Protein AF-A0AB36H1Q3-F1 (afdb_monomer)

Sequence (95 aa):
MERITFGWDYTSWPIFSSTTGSDPYPDIRSQISPDLANALAQWAEEMCEAYADETGLVRPSPSTAAKLDNKFNELTSRLLAEGIDVEQDARWWHS

Foldseek 3Di:
DFEWEWAADLDLAIFIDTPVPDDDRPPCCVLADPVLRVLRSVLRVLVCVQQVDNVLPRHHDPVSVVVSVVSLVVSVVRCVVSVNNYDYDPHPSVD

Structure (mmCIF, N/CA/C/O backbone):
data_AF-A0AB36H1Q3-F1
#
_entry.id   AF-A0AB36H1Q3-F1
#
loop_
_atom_site.group_PDB
_atom_site.id
_atom_site.type_symbol
_atom_site.label_atom_id
_atom_site.label_alt_id
_atom_site.label_comp_id
_atom_site.label_asym_id
_atom_site.label_entity_id
_atom_site.label_seq_id
_atom_site.pdbx_PDB_ins_code
_atom_site.Cartn_x
_atom_site.Cartn_y
_atom_site.Cartn_z
_atom_site.occupancy
_atom_site.B_iso_or_equiv
_atom_site.auth_seq_id
_atom_site.auth_comp_id
_atom_site.auth_asym_id
_atom_site.auth_atom_id
_atom_site.pdbx_PDB_model_num
ATOM 1 N N . MET A 1 1 ? -0.106 -7.603 20.611 1.00 57.00 1 MET A N 1
ATOM 2 C CA . MET A 1 1 ? -0.740 -7.139 19.366 1.00 57.00 1 MET A CA 1
ATOM 3 C C . MET A 1 1 ? -0.079 -7.908 18.249 1.00 57.00 1 MET A C 1
ATOM 5 O O . MET A 1 1 ? 1.132 -8.094 18.312 1.00 57.00 1 MET A O 1
ATOM 9 N N . GLU A 1 2 ? -0.868 -8.480 17.354 1.00 64.56 2 GLU A N 1
ATOM 10 C CA . GLU A 1 2 ? -0.333 -9.231 16.226 1.00 64.56 2 GLU A CA 1
ATOM 11 C C . GLU A 1 2 ? 0.222 -8.234 15.210 1.00 64.56 2 GLU A C 1
ATOM 13 O O . GLU A 1 2 ? -0.475 -7.300 14.828 1.00 64.56 2 GLU A O 1
ATOM 18 N N . ARG A 1 3 ? 1.496 -8.381 14.848 1.00 72.50 3 ARG A N 1
ATOM 19 C CA . ARG A 1 3 ? 2.175 -7.458 13.942 1.00 72.50 3 ARG A CA 1
ATOM 20 C C . ARG A 1 3 ? 1.881 -7.875 12.506 1.00 72.50 3 ARG A C 1
ATOM 22 O O . ARG A 1 3 ? 2.300 -8.965 12.098 1.00 72.50 3 ARG A O 1
ATOM 29 N N . ILE A 1 4 ? 1.164 -7.011 11.792 1.00 85.62 4 ILE A N 1
ATOM 30 C CA . ILE A 1 4 ? 0.763 -7.195 10.396 1.00 85.62 4 ILE A CA 1
ATOM 31 C C . ILE A 1 4 ? 1.774 -6.470 9.504 1.00 85.62 4 ILE A C 1
ATOM 33 O O . ILE A 1 4 ? 2.174 -5.348 9.806 1.00 85.62 4 ILE A O 1
ATOM 37 N N . THR A 1 5 ? 2.190 -7.083 8.402 1.00 88.81 5 THR A N 1
ATOM 38 C CA . THR A 1 5 ? 2.976 -6.414 7.362 1.00 88.81 5 THR A CA 1
ATOM 39 C C . THR A 1 5 ? 2.097 -6.071 6.171 1.00 88.81 5 THR A C 1
ATOM 41 O O . THR A 1 5 ? 1.225 -6.849 5.803 1.00 88.81 5 THR A O 1
ATOM 44 N N . PHE A 1 6 ? 2.315 -4.902 5.580 1.00 90.56 6 PHE A N 1
ATOM 45 C CA . PHE A 1 6 ? 1.644 -4.409 4.380 1.00 90.56 6 PHE A CA 1
ATOM 46 C C . PHE A 1 6 ? 2.630 -4.437 3.214 1.00 90.56 6 PHE A C 1
ATOM 48 O O . PHE A 1 6 ? 3.680 -3.799 3.277 1.00 90.56 6 P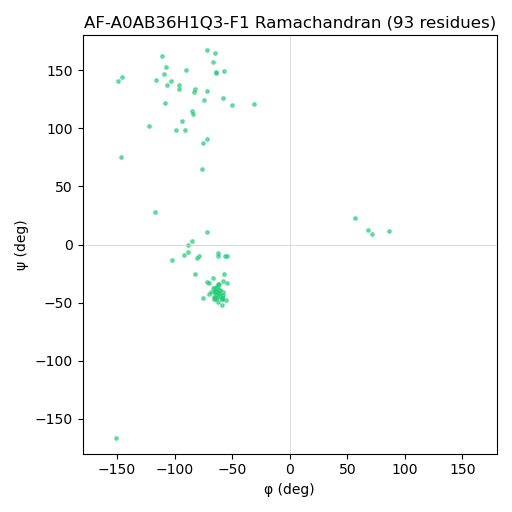HE A O 1
ATOM 55 N N . GLY A 1 7 ? 2.288 -5.159 2.152 1.00 90.56 7 GLY A N 1
ATOM 56 C CA . GLY A 1 7 ? 3.132 -5.334 0.974 1.00 90.56 7 GLY A CA 1
ATOM 57 C C . GLY A 1 7 ? 2.322 -5.567 -0.298 1.00 90.56 7 GLY A C 1
ATOM 58 O O . GLY A 1 7 ? 1.110 -5.353 -0.344 1.00 90.56 7 GLY A O 1
ATOM 59 N N . TRP A 1 8 ? 3.002 -6.008 -1.349 1.00 90.31 8 TRP A N 1
ATOM 60 C CA . TRP A 1 8 ? 2.405 -6.319 -2.646 1.00 90.31 8 TRP A CA 1
ATOM 61 C C . TRP A 1 8 ? 3.196 -7.436 -3.324 1.00 90.31 8 TRP A C 1
ATOM 63 O O . TRP A 1 8 ? 4.421 -7.431 -3.240 1.00 90.31 8 TRP A O 1
ATOM 73 N N . ASP A 1 9 ? 2.510 -8.369 -3.986 1.00 86.69 9 ASP A N 1
ATOM 74 C CA . ASP A 1 9 ? 3.121 -9.485 -4.725 1.00 86.69 9 ASP A CA 1
ATOM 75 C C . ASP A 1 9 ? 2.270 -9.820 -5.959 1.00 86.69 9 ASP A C 1
ATOM 77 O O . ASP A 1 9 ? 1.474 -10.753 -5.953 1.00 86.69 9 ASP A O 1
ATOM 81 N N . TYR A 1 10 ? 2.355 -8.982 -6.999 1.00 84.81 10 TYR A N 1
ATOM 82 C CA . TYR A 1 10 ? 1.661 -9.184 -8.284 1.00 84.81 10 TYR A CA 1
ATOM 83 C C . TYR A 1 10 ? 0.129 -9.339 -8.216 1.00 84.81 10 TYR A C 1
ATOM 85 O O . TYR A 1 10 ? -0.501 -9.854 -9.140 1.00 84.81 10 TYR A O 1
ATOM 93 N N . THR A 1 11 ? -0.505 -8.838 -7.158 1.00 85.75 11 THR A N 1
ATOM 94 C CA . THR A 1 11 ? -1.954 -8.921 -6.944 1.00 85.75 11 THR A CA 1
ATOM 95 C C . THR A 1 11 ? -2.639 -7.566 -7.106 1.00 85.75 11 THR A C 1
ATOM 97 O O . THR A 1 11 ? -2.120 -6.538 -6.682 1.00 85.75 11 THR A O 1
ATOM 100 N N . SER A 1 12 ? -3.878 -7.553 -7.611 1.00 87.31 12 SER A N 1
ATOM 101 C CA . SER A 1 12 ? -4.728 -6.343 -7.699 1.00 87.31 12 SER A CA 1
ATOM 102 C C . SER A 1 12 ? -5.258 -5.852 -6.341 1.00 87.31 12 SER A C 1
ATOM 104 O O . SER A 1 12 ? -6.160 -5.022 -6.259 1.00 87.31 12 SER A O 1
ATOM 106 N N . TRP A 1 13 ? -4.740 -6.406 -5.249 1.00 90.00 13 TRP A N 1
ATOM 107 C CA . TRP A 1 13 ? -4.999 -5.971 -3.888 1.00 90.00 13 TRP A CA 1
ATOM 108 C C . TRP A 1 13 ? -3.737 -6.170 -3.052 1.00 90.00 13 TRP A C 1
ATOM 110 O O . TRP A 1 13 ? -3.043 -7.166 -3.274 1.00 90.00 13 TRP A O 1
ATOM 120 N N . PRO A 1 14 ? -3.432 -5.289 -2.086 1.00 90.25 14 PRO A N 1
ATOM 121 C CA . PRO A 1 14 ? -2.246 -5.465 -1.270 1.00 90.25 14 PRO A CA 1
ATOM 122 C C . PRO A 1 14 ? -2.300 -6.683 -0.360 1.00 90.25 14 PRO A C 1
ATOM 124 O O . PRO A 1 14 ? -3.366 -7.163 0.028 1.00 90.25 14 PRO A O 1
ATOM 127 N N . ILE A 1 15 ? -1.120 -7.136 0.028 1.00 88.88 15 ILE A N 1
ATOM 128 C CA . ILE A 1 15 ? -0.949 -8.283 0.903 1.00 88.88 15 ILE A CA 1
ATOM 129 C C . ILE A 1 15 ? -0.781 -7.801 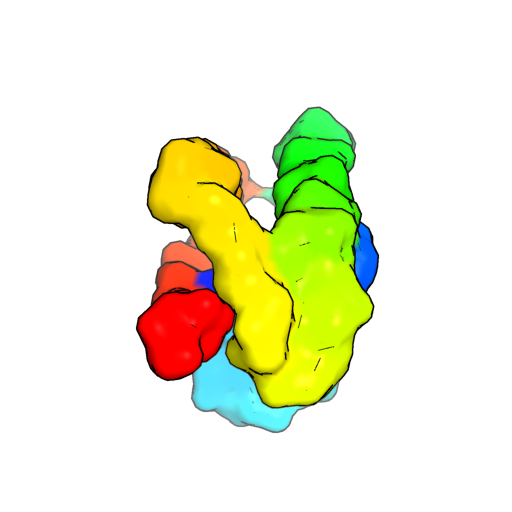2.335 1.00 88.88 15 ILE A C 1
ATOM 131 O O . ILE A 1 15 ? -0.016 -6.872 2.601 1.00 88.88 15 ILE A O 1
ATOM 135 N N . PHE A 1 16 ? -1.505 -8.455 3.241 1.00 88.31 16 PHE A N 1
ATOM 136 C CA . PHE A 1 16 ? -1.445 -8.204 4.674 1.00 88.31 16 PHE A CA 1
ATOM 137 C C . PHE A 1 16 ? -1.076 -9.484 5.397 1.00 88.31 16 PHE A C 1
ATOM 139 O O . PHE A 1 16 ? -1.935 -10.339 5.568 1.00 88.31 16 PHE A O 1
ATOM 146 N N . SER A 1 17 ? 0.175 -9.639 5.812 1.00 82.25 17 SER A N 1
ATOM 147 C CA . SER A 1 17 ? 0.654 -10.893 6.401 1.00 82.25 17 SER A CA 1
ATOM 148 C C . SER A 1 17 ? 0.848 -10.754 7.902 1.00 82.25 17 SER A C 1
ATOM 150 O O . SER A 1 17 ? 1.405 -9.773 8.384 1.00 82.25 17 SER A O 1
ATOM 152 N N . SER A 1 18 ? 0.425 -11.761 8.659 1.00 75.25 18 SER A N 1
ATOM 153 C CA . SER A 1 18 ? 0.761 -11.861 10.075 1.00 75.25 18 SER A CA 1
ATOM 154 C C . SER A 1 18 ? 2.133 -12.500 10.242 1.00 75.25 18 SER A C 1
ATOM 156 O O . SER A 1 18 ? 2.398 -13.582 9.716 1.00 75.25 18 SER A O 1
ATOM 158 N N . THR A 1 19 ? 2.994 -11.889 11.051 1.00 64.38 19 THR A N 1
ATOM 159 C CA . THR A 1 19 ? 4.306 -12.466 11.411 1.00 64.38 19 THR A CA 1
ATOM 160 C C . THR A 1 19 ? 4.215 -13.801 12.164 1.00 64.38 19 THR A C 1
ATOM 162 O O . THR A 1 19 ? 5.223 -14.487 12.326 1.00 64.38 19 THR A O 1
ATOM 165 N N . THR A 1 20 ? 3.018 -14.203 12.602 1.00 64.50 20 THR A N 1
ATOM 166 C CA . THR A 1 20 ? 2.774 -15.485 13.281 1.00 64.50 20 THR A CA 1
ATOM 167 C C . THR A 1 20 ? 2.459 -16.647 12.328 1.00 64.50 20 THR A C 1
ATOM 169 O O . THR A 1 20 ? 2.277 -17.772 12.791 1.00 64.50 20 THR A O 1
ATOM 172 N N . GLY A 1 21 ? 2.422 -16.409 11.008 1.00 54.53 21 GLY A N 1
ATOM 173 C CA . GLY A 1 21 ? 2.296 -17.459 9.986 1.00 54.53 21 GLY A CA 1
ATOM 174 C C . GLY A 1 21 ? 0.948 -18.186 9.954 1.00 54.53 21 GLY A C 1
ATOM 175 O O . GLY A 1 21 ? 0.837 -19.235 9.324 1.00 54.53 21 GLY A O 1
ATOM 176 N N . SER A 1 22 ? -0.066 -17.663 10.643 1.00 53.22 22 SER A N 1
ATOM 177 C CA . SER A 1 22 ? -1.421 -18.210 10.602 1.00 53.22 22 SER A CA 1
ATOM 178 C C . SER A 1 22 ? -2.202 -17.523 9.480 1.00 53.22 22 SER A C 1
ATOM 180 O O . SER A 1 22 ? -2.672 -16.404 9.654 1.00 53.22 22 SER A O 1
ATOM 182 N N . ASP A 1 23 ? -2.306 -18.176 8.321 1.00 56.34 23 ASP A N 1
ATOM 183 C CA . ASP A 1 23 ? -3.286 -17.820 7.287 1.00 56.34 23 ASP A CA 1
ATOM 184 C C . ASP A 1 23 ? -4.723 -18.032 7.819 1.00 56.34 23 ASP A C 1
ATOM 186 O O . ASP A 1 23 ? -4.953 -18.961 8.606 1.00 56.34 23 ASP A O 1
ATOM 190 N N . PRO A 1 24 ? -5.710 -17.227 7.378 1.00 57.72 24 PRO A N 1
ATOM 191 C CA . PRO A 1 24 ? -5.655 -16.345 6.216 1.00 57.72 24 PRO A CA 1
ATOM 192 C C . PRO A 1 24 ? -5.160 -14.933 6.542 1.00 57.72 24 PRO A C 1
ATOM 194 O O . PRO A 1 24 ? -5.429 -14.435 7.635 1.00 57.72 24 PRO A O 1
ATOM 197 N N . TYR A 1 25 ? -4.501 -14.279 5.576 1.00 64.50 25 TYR A N 1
ATOM 198 C CA . TYR A 1 25 ? -4.248 -12.827 5.560 1.00 64.50 25 TYR A CA 1
ATOM 199 C C . TYR A 1 25 ? -5.383 -12.063 6.275 1.00 64.50 25 TYR A C 1
ATOM 201 O O . TYR A 1 25 ? -6.538 -12.222 5.859 1.00 64.50 25 TYR A O 1
ATOM 209 N N . PRO A 1 26 ? -5.127 -11.283 7.348 1.00 70.31 26 PRO A N 1
ATOM 210 C CA . PRO A 1 26 ? -6.179 -10.540 8.028 1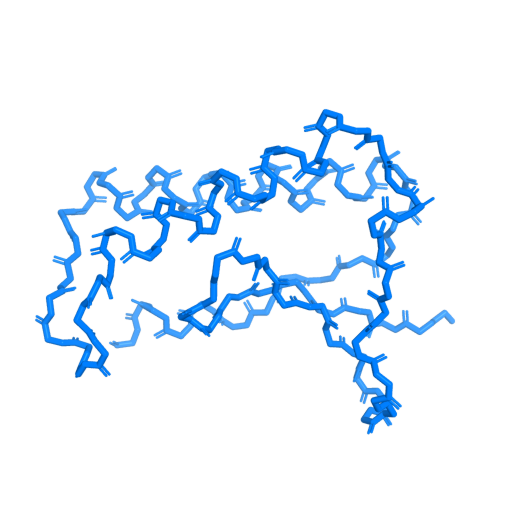.00 70.31 26 PRO A CA 1
ATOM 211 C C . PRO A 1 26 ? -7.007 -9.745 7.019 1.00 70.31 26 PRO A C 1
ATOM 213 O O . PRO A 1 26 ? -6.481 -8.894 6.299 1.00 70.31 26 PRO A O 1
ATOM 216 N N . ASP A 1 27 ? -8.314 -10.024 6.964 1.00 76.56 27 ASP A N 1
ATOM 217 C CA . ASP A 1 27 ? -9.227 -9.230 6.151 1.00 76.56 27 ASP A CA 1
ATOM 218 C C . ASP A 1 27 ? -9.404 -7.865 6.820 1.00 76.56 27 ASP A C 1
ATOM 220 O O . ASP A 1 27 ? -10.231 -7.655 7.713 1.00 76.56 27 ASP A O 1
ATOM 224 N N . ILE A 1 28 ? -8.545 -6.931 6.426 1.00 83.75 28 ILE A N 1
ATOM 225 C CA . ILE A 1 28 ? -8.593 -5.562 6.921 1.00 83.75 28 ILE A CA 1
ATOM 226 C C . ILE A 1 28 ? -9.656 -4.729 6.199 1.00 83.75 28 ILE A C 1
ATOM 228 O O . ILE A 1 28 ? -9.970 -3.639 6.667 1.00 83.75 28 ILE A O 1
ATOM 232 N N . ARG A 1 29 ? -10.247 -5.207 5.087 1.00 85.88 29 ARG A N 1
ATOM 233 C CA . ARG A 1 29 ? -11.195 -4.414 4.277 1.00 85.88 29 ARG A CA 1
ATOM 234 C C . ARG A 1 29 ? -12.435 -4.018 5.065 1.00 85.88 29 ARG A C 1
ATOM 236 O O . ARG A 1 29 ? -12.965 -2.935 4.853 1.00 85.88 29 ARG A O 1
ATOM 243 N N . SER A 1 30 ? -12.890 -4.878 5.974 1.00 85.62 30 SER A N 1
ATOM 244 C CA . SER A 1 30 ? -14.027 -4.590 6.854 1.00 85.62 30 SER A CA 1
ATOM 245 C C . SER A 1 30 ? -13.676 -3.687 8.040 1.00 85.62 30 SER A C 1
ATOM 247 O O . SER A 1 30 ? -14.573 -3.281 8.773 1.00 85.62 30 SER A O 1
ATOM 249 N N . GLN A 1 31 ? -12.388 -3.428 8.272 1.00 88.75 31 GLN A N 1
ATOM 250 C CA . GLN A 1 31 ? -11.873 -2.665 9.414 1.00 88.75 31 GLN A CA 1
ATOM 251 C C . GLN A 1 31 ? -11.487 -1.235 9.032 1.00 88.75 31 GLN A C 1
ATOM 253 O O . GLN A 1 31 ? -11.301 -0.404 9.915 1.00 88.75 31 GLN A O 1
ATOM 258 N N . ILE A 1 32 ? -11.391 -0.959 7.731 1.00 92.44 32 ILE A N 1
ATOM 259 C CA . ILE A 1 32 ? -10.983 0.331 7.189 1.00 92.44 32 ILE A CA 1
ATOM 260 C C . ILE A 1 32 ? -12.134 1.057 6.498 1.00 92.44 32 ILE A C 1
ATOM 262 O O . ILE A 1 32 ? -13.150 0.466 6.118 1.00 92.44 32 ILE A O 1
ATOM 266 N N . SER A 1 33 ? -11.968 2.358 6.296 1.00 95.31 33 SER A N 1
ATOM 267 C CA . SER A 1 33 ? -12.907 3.158 5.525 1.00 95.31 33 SER A CA 1
ATOM 268 C C . SER A 1 33 ? -12.959 2.699 4.056 1.00 95.31 33 SER A C 1
ATOM 270 O O . SER A 1 33 ? -11.940 2.300 3.483 1.00 95.31 33 SER A O 1
ATOM 272 N N . PRO A 1 34 ? -14.126 2.805 3.388 1.00 94.69 34 PRO A N 1
ATOM 273 C CA . PRO A 1 34 ? -14.242 2.478 1.965 1.00 94.69 34 PRO A CA 1
ATOM 274 C C . PRO A 1 34 ? -13.298 3.295 1.074 1.00 94.69 34 PRO A C 1
ATOM 276 O O . PRO A 1 34 ? -12.837 2.807 0.047 1.00 94.69 34 PRO A O 1
ATOM 279 N N . ASP A 1 35 ? -13.001 4.535 1.468 1.00 96.12 35 ASP A N 1
ATOM 280 C CA . ASP A 1 35 ? -12.055 5.400 0.765 1.00 96.12 35 ASP A CA 1
ATOM 281 C C . ASP A 1 35 ? -10.625 4.844 0.822 1.00 96.12 35 ASP A C 1
ATOM 283 O O . ASP A 1 35 ? -9.968 4.723 -0.213 1.00 96.12 35 ASP A O 1
ATOM 287 N N . LEU A 1 36 ? -10.163 4.425 2.007 1.00 95.94 36 LEU A N 1
ATOM 288 C CA . LEU A 1 36 ? -8.854 3.790 2.156 1.00 95.94 36 LEU A CA 1
ATOM 289 C C . LEU A 1 36 ? -8.796 2.448 1.423 1.00 95.94 36 LEU A C 1
ATOM 291 O O . LEU A 1 36 ? -7.801 2.159 0.761 1.00 95.94 36 LEU A O 1
ATOM 295 N N . ALA A 1 37 ? -9.872 1.661 1.475 1.00 94.50 37 ALA A N 1
ATOM 296 C CA . ALA A 1 37 ? -9.955 0.416 0.724 1.00 94.50 37 ALA A CA 1
ATOM 297 C C . ALA A 1 37 ? -9.792 0.651 -0.788 1.00 94.50 37 ALA A C 1
ATOM 299 O O . ALA A 1 37 ? -8.990 -0.019 -1.435 1.00 94.50 37 ALA A O 1
ATOM 300 N N . ASN A 1 38 ? -10.486 1.642 -1.350 1.00 95.06 38 ASN A N 1
ATOM 301 C CA . ASN A 1 38 ? -10.354 1.986 -2.766 1.00 95.06 38 ASN A CA 1
ATOM 302 C C . ASN A 1 38 ? -8.943 2.481 -3.114 1.00 95.06 38 ASN A C 1
ATOM 304 O O . ASN A 1 38 ? -8.406 2.105 -4.152 1.00 95.06 38 ASN A O 1
ATOM 308 N N . ALA A 1 39 ? -8.321 3.280 -2.243 1.00 96.56 39 ALA A N 1
ATOM 309 C CA . ALA A 1 39 ? -6.961 3.769 -2.456 1.00 96.56 39 ALA A CA 1
ATOM 310 C C . ALA A 1 39 ? -5.918 2.632 -2.442 1.00 96.56 39 ALA A C 1
ATOM 312 O O . ALA A 1 39 ? -4.978 2.648 -3.237 1.00 96.56 39 ALA A O 1
ATOM 313 N N . LEU A 1 40 ? -6.101 1.627 -1.578 1.00 95.38 40 LEU A N 1
ATOM 314 C CA . LEU A 1 40 ? -5.272 0.418 -1.533 1.00 95.38 40 LEU A CA 1
ATOM 315 C C . LEU A 1 40 ? -5.418 -0.431 -2.803 1.00 95.38 40 LEU A C 1
ATOM 317 O O . LEU A 1 40 ? -4.404 -0.858 -3.352 1.00 95.38 40 LEU A O 1
ATOM 321 N N . ALA A 1 41 ? -6.652 -0.649 -3.280 1.00 94.19 41 ALA A N 1
ATOM 322 C CA . ALA A 1 41 ? -6.900 -1.331 -4.555 1.00 94.19 41 ALA A CA 1
ATOM 323 C C . ALA A 1 41 ? -6.224 -0.597 -5.712 1.00 94.19 41 ALA A C 1
ATOM 325 O O . ALA A 1 41 ? -5.448 -1.200 -6.445 1.00 94.19 41 ALA A O 1
ATOM 326 N N . GLN A 1 42 ? -6.466 0.710 -5.828 1.00 96.25 42 GLN A N 1
ATOM 327 C CA . GLN A 1 42 ? -5.925 1.517 -6.915 1.00 96.25 42 GLN A CA 1
ATOM 328 C C . GLN A 1 42 ? -4.395 1.472 -6.940 1.00 96.25 42 GLN A C 1
ATOM 330 O O . GLN A 1 42 ? -3.801 1.277 -7.994 1.00 96.25 42 GLN A O 1
ATOM 335 N N . TRP A 1 43 ? -3.747 1.607 -5.781 1.00 96.19 43 TRP A N 1
ATOM 336 C CA . TRP A 1 43 ? -2.293 1.501 -5.705 1.00 96.19 43 TRP A CA 1
ATOM 337 C C . TRP A 1 43 ? -1.790 0.120 -6.142 1.00 96.19 43 TRP A C 1
ATOM 339 O O . TRP A 1 43 ? -0.805 0.045 -6.871 1.00 96.19 43 TRP A O 1
ATOM 349 N N . ALA A 1 44 ? -2.462 -0.963 -5.742 1.00 93.50 44 ALA A N 1
ATOM 350 C CA . ALA A 1 44 ? -2.089 -2.317 -6.146 1.00 93.50 44 ALA A CA 1
ATOM 351 C C . ALA A 1 44 ? -2.281 -2.555 -7.654 1.00 93.50 44 ALA A C 1
ATOM 353 O O . ALA A 1 44 ? -1.445 -3.199 -8.283 1.00 93.50 44 ALA A O 1
ATOM 354 N N . GLU A 1 45 ? -3.334 -1.999 -8.254 1.00 93.19 45 GLU A N 1
ATOM 355 C CA . GLU A 1 45 ? -3.529 -2.006 -9.707 1.00 93.19 45 GLU A CA 1
ATOM 356 C C . GLU A 1 45 ? -2.421 -1.224 -10.424 1.00 93.19 45 GLU A C 1
ATOM 358 O O . GLU A 1 45 ? -1.816 -1.749 -11.354 1.00 93.19 45 GLU A O 1
ATOM 363 N N . GLU A 1 46 ? -2.071 -0.025 -9.946 1.00 92.88 46 GLU A N 1
ATOM 364 C CA . GLU A 1 46 ? -0.966 0.760 -10.512 1.00 92.88 46 GLU A CA 1
ATOM 365 C C . GLU A 1 46 ? 0.386 0.035 -10.372 1.00 92.88 46 GLU A C 1
ATOM 367 O O . GLU A 1 46 ? 1.240 0.151 -11.252 1.00 92.88 46 GLU A O 1
ATOM 372 N N . MET A 1 47 ? 0.593 -0.726 -9.290 1.00 91.38 47 MET A N 1
ATOM 373 C CA . MET A 1 47 ? 1.755 -1.609 -9.135 1.00 91.38 47 MET A CA 1
ATOM 374 C C . MET A 1 47 ? 1.732 -2.729 -10.181 1.00 91.38 47 MET A C 1
ATOM 376 O O . MET A 1 47 ? 2.737 -2.935 -10.860 1.00 91.38 47 MET A O 1
ATOM 380 N N . CYS A 1 48 ? 0.593 -3.402 -10.379 1.00 89.06 48 CYS A N 1
ATOM 381 C CA . CYS A 1 48 ? 0.430 -4.402 -11.436 1.00 89.06 48 CYS A CA 1
ATOM 382 C C . CYS A 1 48 ? 0.697 -3.822 -12.825 1.00 89.06 48 CYS A C 1
ATOM 384 O O . CYS A 1 48 ? 1.344 -4.479 -13.622 1.00 89.06 48 CYS A O 1
ATOM 386 N N . GLU A 1 49 ? 0.249 -2.608 -13.136 1.00 88.50 49 GLU A N 1
ATOM 387 C CA . GLU A 1 49 ? 0.514 -1.981 -14.435 1.00 88.50 49 GLU A CA 1
ATOM 388 C C . GLU A 1 49 ? 1.987 -1.581 -14.598 1.00 88.50 49 GLU A C 1
ATOM 390 O O . GLU A 1 49 ? 2.583 -1.780 -15.657 1.00 88.50 49 GLU A O 1
ATOM 395 N N . ALA A 1 50 ? 2.592 -1.018 -13.550 1.00 88.75 50 ALA A N 1
ATOM 396 C CA . ALA A 1 50 ? 3.968 -0.531 -13.583 1.00 88.75 50 ALA A CA 1
ATOM 397 C C . ALA A 1 50 ? 5.006 -1.662 -13.615 1.00 88.75 50 ALA A C 1
ATOM 399 O O . ALA A 1 50 ? 6.070 -1.496 -14.213 1.00 88.75 50 ALA A O 1
ATOM 400 N N . TYR A 1 51 ? 4.688 -2.790 -12.983 1.00 84.75 51 TYR A N 1
ATOM 401 C CA . TYR A 1 51 ? 5.538 -3.971 -12.864 1.00 84.75 51 TYR A CA 1
ATOM 402 C C . TYR A 1 51 ? 4.909 -5.187 -13.563 1.00 84.75 51 TYR A C 1
ATOM 404 O O . TYR A 1 51 ? 5.177 -6.312 -13.165 1.00 84.75 51 TYR A O 1
ATOM 412 N N . ALA A 1 52 ? 4.091 -4.977 -14.605 1.00 74.56 52 ALA A N 1
ATOM 413 C CA . ALA A 1 52 ? 3.244 -5.986 -15.271 1.00 74.56 52 ALA A CA 1
ATOM 414 C C . ALA A 1 52 ? 3.964 -7.231 -15.808 1.00 74.56 52 ALA A C 1
ATOM 416 O O . ALA A 1 52 ? 3.316 -8.189 -16.225 1.00 74.56 52 ALA A O 1
ATOM 417 N N . ASP A 1 53 ? 5.291 -7.218 -15.825 1.00 64.00 53 ASP A N 1
ATOM 418 C CA . ASP A 1 53 ? 6.083 -8.362 -16.220 1.00 64.00 53 ASP A CA 1
ATOM 419 C C . ASP A 1 53 ? 6.472 -9.191 -14.979 1.00 64.00 53 ASP A C 1
ATOM 421 O O . ASP A 1 53 ? 7.345 -8.805 -14.193 1.00 64.00 53 ASP A O 1
ATOM 425 N N . GLU A 1 54 ? 5.817 -10.349 -14.818 1.00 53.31 54 GLU A N 1
ATOM 426 C CA . GLU A 1 54 ? 6.078 -11.362 -13.774 1.00 53.31 54 GLU A CA 1
ATOM 427 C C . GLU A 1 54 ? 7.547 -11.839 -13.738 1.00 53.31 54 GLU A C 1
ATOM 429 O O . GLU A 1 54 ? 7.952 -12.527 -12.804 1.00 53.31 54 GLU A O 1
ATOM 434 N N . THR A 1 55 ? 8.378 -11.487 -14.731 1.00 55.00 55 THR A N 1
ATOM 435 C CA . THR A 1 55 ? 9.804 -11.848 -14.748 1.00 55.00 55 THR A CA 1
ATOM 436 C C . THR A 1 55 ? 10.713 -10.838 -14.040 1.00 55.00 55 THR A C 1
ATOM 438 O O . THR A 1 55 ? 11.912 -11.092 -13.911 1.00 55.00 55 THR A O 1
ATOM 441 N N . GLY A 1 56 ? 10.189 -9.688 -13.591 1.00 55.19 56 GLY A N 1
ATOM 442 C CA . GLY A 1 56 ? 10.979 -8.645 -12.919 1.00 55.19 56 GLY A CA 1
ATOM 443 C C . GLY A 1 56 ? 11.938 -7.876 -13.845 1.00 55.19 56 GLY A C 1
ATOM 444 O O . GLY A 1 56 ? 12.769 -7.097 -13.375 1.00 55.19 56 GLY A O 1
ATOM 445 N N . LEU A 1 57 ? 11.842 -8.074 -15.166 1.00 56.38 57 LEU A N 1
ATOM 446 C CA . LEU A 1 57 ? 12.733 -7.448 -16.152 1.00 56.38 57 LEU A CA 1
ATOM 447 C C . LEU A 1 57 ? 12.326 -6.018 -16.525 1.00 56.38 57 LEU A C 1
ATOM 449 O O . LEU A 1 57 ? 13.179 -5.219 -16.920 1.00 56.38 57 LEU A O 1
ATOM 453 N N . VAL A 1 58 ? 11.044 -5.671 -16.393 1.00 67.88 58 VAL A N 1
ATOM 454 C CA . VAL A 1 58 ? 10.541 -4.327 -16.694 1.00 67.88 58 VAL A CA 1
ATOM 455 C C . VAL A 1 58 ? 10.408 -3.549 -15.396 1.00 67.88 58 VAL A C 1
ATOM 457 O O . VAL A 1 58 ? 9.430 -3.671 -14.665 1.00 67.88 58 VAL A O 1
ATOM 460 N N . ARG A 1 59 ? 11.420 -2.726 -15.112 1.00 75.06 59 ARG A N 1
ATOM 461 C CA . ARG A 1 59 ? 11.330 -1.721 -14.053 1.00 75.06 59 ARG A CA 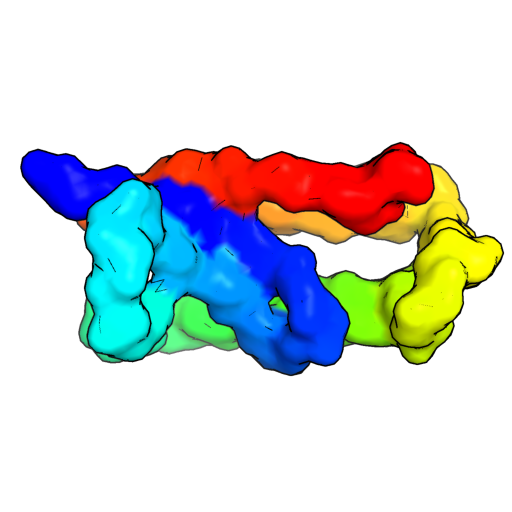1
ATOM 462 C C . ARG A 1 59 ? 10.614 -0.488 -14.607 1.00 75.06 59 ARG A C 1
ATOM 464 O O . ARG A 1 59 ? 10.978 -0.024 -15.695 1.00 75.06 59 ARG A O 1
ATOM 471 N N . PRO A 1 60 ? 9.640 0.083 -13.885 1.00 84.50 60 PRO A N 1
ATOM 472 C CA . PRO A 1 60 ? 9.034 1.334 -14.295 1.00 84.50 60 PRO A CA 1
ATOM 473 C C . PRO A 1 60 ? 10.074 2.456 -14.253 1.00 84.50 60 PRO A C 1
ATOM 475 O O . PRO A 1 60 ? 11.146 2.343 -13.650 1.00 84.50 60 PRO A O 1
ATOM 478 N N . SER A 1 61 ? 9.762 3.583 -14.893 1.00 88.06 61 SER A N 1
ATOM 479 C CA . SER A 1 61 ? 10.642 4.748 -14.826 1.00 88.06 61 SER A CA 1
ATOM 480 C C . SER A 1 61 ? 10.876 5.174 -13.365 1.00 88.06 61 SER A C 1
ATOM 482 O O . SER A 1 61 ? 9.963 5.047 -12.542 1.00 88.06 61 SER A O 1
ATOM 484 N N . PRO A 1 62 ? 12.046 5.749 -13.019 1.00 88.00 62 PRO A N 1
ATOM 485 C CA . PRO A 1 62 ? 12.342 6.163 -11.643 1.00 88.00 62 PRO A CA 1
ATO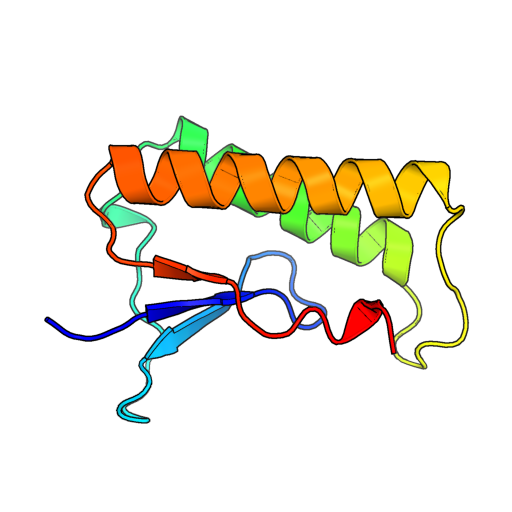M 486 C C . PRO A 1 62 ? 11.284 7.096 -11.039 1.00 88.00 62 PRO A C 1
ATOM 488 O O . PRO A 1 62 ? 10.992 7.033 -9.849 1.00 88.00 62 PRO A O 1
ATOM 491 N N . SER A 1 63 ? 10.669 7.945 -11.867 1.00 89.12 63 SER A N 1
ATOM 492 C CA . SER A 1 63 ? 9.586 8.835 -11.447 1.00 89.12 63 SER A CA 1
ATOM 493 C C . SER A 1 63 ? 8.286 8.094 -11.128 1.00 89.12 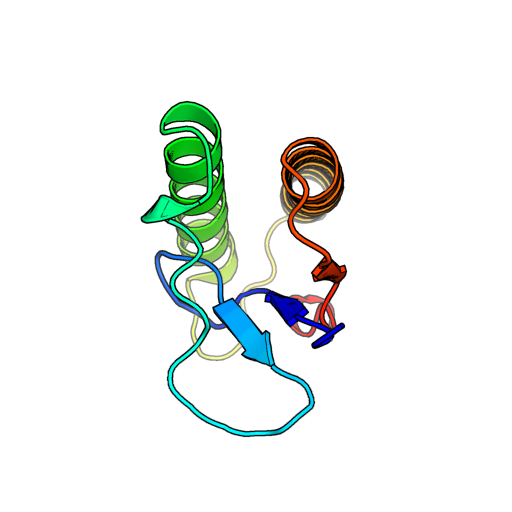63 SER A C 1
ATOM 495 O O . SER A 1 63 ? 7.552 8.523 -10.242 1.00 89.12 63 SER A O 1
ATOM 497 N N . THR A 1 64 ? 7.995 6.994 -11.820 1.00 90.31 64 THR A N 1
ATOM 498 C CA . THR A 1 64 ? 6.830 6.140 -11.547 1.00 90.31 64 THR A CA 1
ATOM 499 C C . THR A 1 64 ? 7.065 5.304 -10.293 1.00 90.31 64 THR A C 1
ATOM 501 O O . THR A 1 64 ? 6.223 5.320 -9.400 1.00 90.31 64 THR A O 1
ATOM 504 N N . ALA A 1 65 ? 8.244 4.686 -10.159 1.00 90.00 65 ALA A N 1
ATOM 505 C CA . ALA A 1 65 ? 8.637 3.967 -8.946 1.00 90.00 65 ALA A CA 1
ATOM 506 C C . ALA A 1 65 ? 8.549 4.863 -7.697 1.00 90.00 65 ALA A C 1
ATOM 508 O O . ALA A 1 65 ? 7.911 4.499 -6.714 1.00 90.00 65 ALA A O 1
ATOM 509 N N . ALA A 1 66 ? 9.089 6.087 -7.760 1.00 91.50 66 ALA A N 1
ATOM 510 C CA . ALA A 1 66 ? 9.021 7.037 -6.648 1.00 91.50 66 ALA A CA 1
ATOM 511 C C . ALA A 1 66 ? 7.581 7.449 -6.290 1.00 91.50 66 ALA A C 1
ATOM 513 O O . ALA A 1 66 ? 7.267 7.649 -5.117 1.00 91.50 66 ALA A O 1
ATOM 514 N N . LYS A 1 67 ? 6.685 7.577 -7.279 1.00 94.25 67 LYS A N 1
ATOM 515 C CA . LYS A 1 67 ? 5.263 7.861 -7.023 1.00 94.25 67 LYS A CA 1
ATOM 516 C C . LYS A 1 67 ? 4.585 6.712 -6.282 1.00 94.25 67 LYS A C 1
ATOM 518 O O . LYS A 1 67 ? 3.865 6.970 -5.320 1.00 94.25 67 LYS A O 1
ATOM 523 N N . LEU A 1 68 ? 4.827 5.475 -6.709 1.00 94.06 68 LEU A N 1
ATOM 524 C CA . LEU A 1 68 ? 4.266 4.277 -6.084 1.00 94.06 68 LEU A CA 1
ATOM 525 C C . LEU A 1 68 ? 4.790 4.086 -4.658 1.00 94.06 68 LEU A C 1
ATOM 527 O O . LEU A 1 68 ? 4.006 3.809 -3.755 1.00 94.06 68 LEU A O 1
ATOM 531 N N . ASP A 1 69 ? 6.076 4.341 -4.432 1.00 94.00 69 ASP A N 1
ATOM 532 C CA . ASP A 1 69 ? 6.694 4.315 -3.105 1.00 94.00 69 ASP A CA 1
ATOM 533 C C . ASP A 1 69 ? 6.132 5.393 -2.166 1.00 94.00 69 ASP A C 1
ATOM 535 O O . ASP A 1 69 ? 5.888 5.140 -0.985 1.00 94.00 69 ASP A O 1
ATOM 539 N N . ASN A 1 70 ? 5.907 6.607 -2.675 1.00 96.25 70 ASN A N 1
ATOM 540 C CA . ASN A 1 70 ? 5.293 7.676 -1.890 1.00 96.25 70 ASN A CA 1
ATOM 541 C C . ASN A 1 70 ? 3.849 7.330 -1.513 1.00 96.25 70 ASN A C 1
ATOM 543 O O . ASN A 1 70 ? 3.462 7.533 -0.363 1.00 96.25 70 ASN A O 1
ATOM 547 N N . LYS A 1 71 ? 3.077 6.754 -2.443 1.00 95.81 71 LYS A N 1
ATOM 548 C CA . LYS A 1 71 ? 1.731 6.239 -2.156 1.00 95.81 71 LYS A CA 1
ATOM 549 C C . LYS A 1 71 ? 1.767 5.122 -1.116 1.00 95.81 71 LYS A C 1
ATOM 551 O O . LYS A 1 71 ? 0.978 5.147 -0.183 1.00 95.81 71 LYS A O 1
ATOM 556 N N . PHE A 1 72 ? 2.717 4.198 -1.212 1.00 95.38 72 PHE A N 1
ATOM 557 C CA . PHE A 1 72 ? 2.898 3.131 -0.228 1.00 95.38 72 PHE A CA 1
ATOM 558 C C . PHE A 1 72 ? 3.145 3.687 1.189 1.00 95.38 72 PHE A C 1
ATOM 560 O O . PHE A 1 72 ? 2.509 3.256 2.154 1.00 95.38 72 PHE A O 1
ATOM 567 N N . ASN A 1 73 ? 3.988 4.718 1.319 1.00 96.25 73 ASN A N 1
ATOM 568 C CA . ASN A 1 73 ? 4.209 5.437 2.583 1.00 96.25 73 ASN A CA 1
ATOM 569 C C . ASN A 1 73 ? 2.943 6.129 3.111 1.00 96.25 73 ASN A C 1
ATOM 571 O O . ASN A 1 73 ? 2.637 6.051 4.305 1.00 96.25 73 ASN A O 1
ATOM 575 N N . GLU A 1 74 ? 2.205 6.803 2.229 1.00 97.00 74 GLU A N 1
ATOM 576 C CA . GLU A 1 74 ? 0.954 7.477 2.577 1.00 97.00 74 GLU A CA 1
ATOM 577 C C . GLU A 1 74 ? -0.095 6.473 3.071 1.00 97.00 74 GLU A C 1
ATOM 579 O O . GLU A 1 74 ? -0.651 6.647 4.153 1.00 97.00 74 GLU A O 1
ATOM 584 N N . LEU A 1 75 ? -0.317 5.389 2.326 1.00 96.69 75 LEU A N 1
ATOM 585 C CA . LEU A 1 75 ? -1.281 4.339 2.658 1.00 96.69 75 LEU A CA 1
ATOM 586 C C . LEU A 1 75 ? -0.946 3.660 3.987 1.00 96.69 75 LEU A C 1
ATOM 588 O O . LEU A 1 75 ? -1.845 3.430 4.790 1.00 96.69 75 LEU A O 1
ATOM 592 N N . THR A 1 76 ? 0.341 3.434 4.268 1.00 95.38 76 THR A N 1
ATOM 593 C CA . THR A 1 76 ? 0.794 2.936 5.579 1.00 95.38 76 THR A CA 1
ATOM 594 C C . THR A 1 76 ? 0.381 3.893 6.700 1.00 95.38 76 THR A C 1
ATOM 596 O O . THR A 1 76 ? -0.187 3.479 7.707 1.00 95.38 76 THR A O 1
ATOM 599 N N . SER A 1 77 ? 0.610 5.194 6.513 1.00 96.38 77 SER A N 1
ATOM 600 C CA . SER A 1 77 ? 0.246 6.216 7.503 1.00 96.38 77 SER A CA 1
ATOM 601 C C . SER A 1 77 ? -1.268 6.295 7.716 1.00 96.38 77 SER A C 1
ATOM 603 O O . SER A 1 77 ? -1.729 6.485 8.840 1.00 96.38 77 SER A O 1
ATOM 605 N N . ARG A 1 78 ? -2.053 6.119 6.647 1.00 96.69 78 ARG A N 1
ATOM 606 C CA . ARG A 1 78 ? -3.520 6.093 6.703 1.00 96.69 78 ARG A CA 1
ATOM 607 C C . ARG A 1 78 ? -4.052 4.855 7.427 1.00 96.69 78 ARG A C 1
ATOM 609 O O . ARG A 1 78 ? -4.952 4.996 8.245 1.00 96.69 78 ARG A O 1
ATOM 616 N N . LEU A 1 79 ? -3.466 3.681 7.192 1.00 93.88 79 LEU A N 1
ATOM 617 C CA . LEU A 1 79 ? -3.792 2.450 7.922 1.00 93.88 79 LEU A CA 1
ATOM 618 C C . LEU A 1 79 ? -3.547 2.607 9.428 1.00 93.88 79 LEU A C 1
ATOM 620 O O . LEU A 1 79 ? -4.428 2.301 10.230 1.00 93.88 79 LEU A O 1
ATOM 624 N N . LEU A 1 80 ? -2.397 3.176 9.803 1.00 93.25 80 LEU A N 1
ATOM 625 C CA . LEU A 1 80 ? -2.076 3.482 11.199 1.00 93.25 80 LEU A CA 1
ATOM 626 C C . LEU A 1 80 ? -3.070 4.483 11.812 1.00 93.25 80 LEU A C 1
ATOM 628 O O . LEU A 1 80 ? -3.467 4.331 12.966 1.00 93.25 80 LEU A O 1
ATOM 632 N N . ALA A 1 81 ? -3.506 5.488 11.045 1.00 95.12 81 ALA A N 1
ATOM 633 C CA . ALA A 1 81 ? -4.495 6.468 11.495 1.00 95.12 81 ALA A CA 1
ATOM 634 C C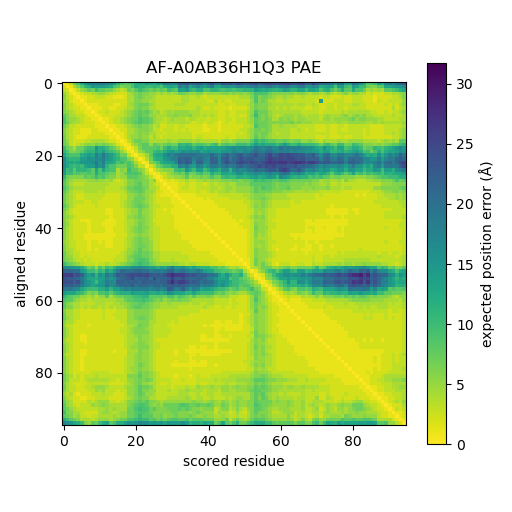 . ALA A 1 81 ? -5.893 5.862 11.720 1.00 95.12 81 ALA A C 1
ATOM 636 O O . ALA A 1 81 ? -6.631 6.343 12.579 1.00 95.12 81 ALA A O 1
ATOM 637 N N . GLU A 1 82 ? -6.244 4.798 10.995 1.00 92.56 82 GLU A N 1
ATOM 638 C CA . GLU A 1 82 ? -7.473 4.021 11.210 1.00 92.56 82 GLU A CA 1
ATOM 639 C C . GLU A 1 82 ? -7.318 2.934 12.293 1.00 92.56 82 GLU A C 1
ATOM 641 O O . GLU A 1 82 ? -8.262 2.205 12.588 1.00 92.56 82 GLU A O 1
ATOM 646 N N . GLY A 1 83 ? -6.152 2.864 12.946 1.00 90.19 83 GLY A N 1
ATOM 647 C CA . GLY A 1 83 ? -5.889 1.959 14.065 1.00 90.19 83 GLY A CA 1
ATOM 648 C C . GLY A 1 83 ? -5.425 0.561 13.656 1.00 90.19 83 GLY A C 1
ATOM 649 O O . GLY A 1 83 ? -5.371 -0.325 14.511 1.00 90.19 83 GLY A O 1
ATOM 650 N N . ILE A 1 84 ? -5.074 0.352 12.384 1.00 88.75 84 ILE A N 1
ATOM 651 C CA . ILE A 1 84 ? -4.487 -0.904 11.916 1.00 88.75 84 ILE A CA 1
ATOM 652 C C . ILE A 1 84 ? -2.976 -0.862 12.182 1.00 88.75 84 ILE A C 1
ATOM 654 O O . ILE A 1 84 ? -2.254 -0.073 11.574 1.00 88.75 84 ILE A O 1
ATOM 658 N N . ASP A 1 85 ? -2.500 -1.707 13.098 1.00 88.56 85 ASP A N 1
ATOM 659 C CA . ASP A 1 85 ? -1.081 -1.813 13.468 1.00 88.56 85 ASP A CA 1
ATOM 660 C C . ASP A 1 85 ? -0.294 -2.561 12.376 1.00 88.56 85 ASP A C 1
ATOM 662 O O . ASP A 1 85 ? -0.175 -3.789 12.400 1.00 88.56 85 ASP A O 1
ATOM 666 N N . VAL A 1 86 ? 0.182 -1.809 11.376 1.00 89.38 86 VAL A N 1
ATOM 667 C CA . VAL A 1 86 ? 0.915 -2.331 10.212 1.00 89.38 86 VAL A CA 1
ATOM 668 C C . VAL A 1 86 ? 2.352 -1.819 10.141 1.00 89.38 86 VAL A C 1
ATOM 670 O O . VAL A 1 86 ? 2.630 -0.641 10.364 1.00 89.38 86 VAL A O 1
ATOM 673 N N . GLU A 1 87 ? 3.266 -2.694 9.732 1.00 90.94 87 GLU A N 1
ATOM 674 C CA . GLU A 1 87 ? 4.616 -2.342 9.286 1.00 90.94 87 GLU A CA 1
ATOM 675 C C . GLU A 1 87 ? 4.728 -2.522 7.764 1.00 90.94 87 GLU A C 1
ATOM 677 O O . GLU A 1 87 ? 4.022 -3.332 7.166 1.00 90.94 87 GLU A O 1
ATOM 682 N N . GLN A 1 88 ? 5.611 -1.767 7.109 1.00 90.06 88 GLN A N 1
ATOM 683 C CA . GLN A 1 88 ? 5.880 -1.980 5.686 1.00 90.06 88 GLN A CA 1
ATOM 684 C C . GLN A 1 88 ? 6.665 -3.274 5.486 1.00 90.06 88 GLN A C 1
ATOM 686 O O . GLN A 1 88 ? 7.679 -3.491 6.152 1.00 90.06 88 GLN A O 1
ATOM 691 N N . ASP A 1 89 ? 6.223 -4.099 4.543 1.00 86.06 89 ASP A N 1
ATOM 692 C CA . ASP A 1 89 ? 6.989 -5.256 4.101 1.00 86.06 89 ASP A CA 1
ATOM 693 C C . ASP A 1 89 ? 8.214 -4.834 3.268 1.00 86.06 89 ASP A C 1
ATOM 695 O O . ASP A 1 89 ? 8.352 -3.681 2.832 1.00 86.06 89 ASP A O 1
ATOM 699 N N . ALA A 1 90 ? 9.124 -5.778 3.040 1.00 83.38 90 ALA A N 1
ATOM 700 C CA . ALA A 1 90 ? 10.263 -5.578 2.164 1.00 83.38 90 ALA A CA 1
ATOM 701 C C . ALA A 1 90 ? 9.787 -5.191 0.754 1.00 83.38 90 ALA A C 1
ATOM 703 O O . ALA A 1 90 ? 9.013 -5.904 0.116 1.00 83.38 90 ALA A O 1
ATOM 704 N N . ARG A 1 91 ? 10.295 -4.066 0.239 1.00 86.56 91 ARG A N 1
ATOM 705 C CA . ARG A 1 91 ? 9.998 -3.583 -1.118 1.00 86.56 91 ARG A CA 1
ATOM 706 C C . ARG A 1 91 ? 10.771 -4.387 -2.159 1.00 86.56 91 ARG A C 1
ATOM 708 O O . ARG A 1 91 ? 11.671 -3.861 -2.812 1.00 86.56 91 ARG A O 1
ATOM 715 N N . TRP A 1 92 ? 10.469 -5.677 -2.279 1.00 82.38 92 TRP A N 1
ATOM 716 C CA . TRP A 1 92 ? 11.219 -6.598 -3.134 1.00 82.38 92 TRP A CA 1
ATOM 717 C C . TRP A 1 92 ? 11.255 -6.130 -4.597 1.00 82.38 92 TRP A C 1
ATOM 719 O O . TRP A 1 92 ? 12.245 -6.393 -5.273 1.00 82.38 92 TRP A O 1
ATOM 729 N N . TRP A 1 93 ? 10.267 -5.342 -5.044 1.00 82.75 93 TRP A N 1
ATOM 730 C CA . TRP A 1 93 ? 10.210 -4.706 -6.368 1.00 82.75 93 TRP A CA 1
ATOM 731 C C . TRP A 1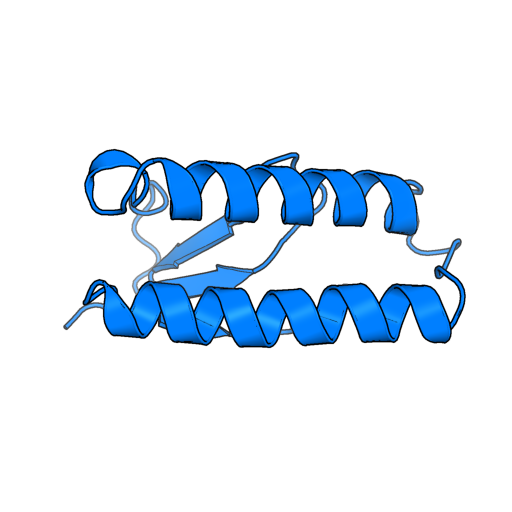 93 ? 11.344 -3.699 -6.655 1.00 82.75 93 TRP A C 1
ATOM 733 O O . TRP A 1 93 ? 11.478 -3.226 -7.783 1.00 82.75 93 TRP A O 1
ATOM 743 N N . HIS A 1 94 ? 12.179 -3.369 -5.663 1.00 79.31 94 HIS A N 1
ATOM 744 C CA . HIS A 1 94 ? 13.420 -2.600 -5.846 1.00 79.31 94 HIS A CA 1
ATOM 745 C C . HIS A 1 94 ? 14.669 -3.467 -6.084 1.00 79.31 94 HIS A C 1
ATOM 747 O O . HIS A 1 94 ? 15.726 -2.907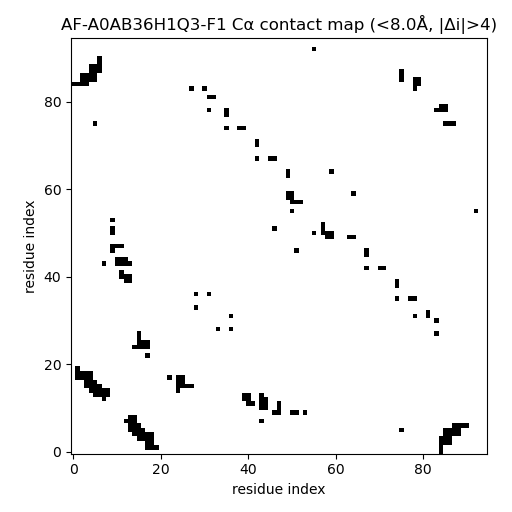 -6.389 1.00 79.31 94 HIS A O 1
ATOM 753 N N . SER A 1 95 ? 14.570 -4.794 -5.932 1.00 69.62 95 SER A N 1
ATOM 754 C CA . SER A 1 95 ? 15.704 -5.734 -6.034 1.00 69.62 95 SER A CA 1
ATOM 755 C C . SER A 1 95 ? 16.201 -5.873 -7.466 1.00 69.62 95 SER A C 1
ATOM 757 O O . SER A 1 95 ? 15.373 -6.002 -8.394 1.00 69.62 95 SER A O 1
#

Solvent-accessible surface area (backbone atoms only — not comparable to full-atom values): 5648 Å² total; per-residue (Å²): 130,82,57,29,29,42,41,74,77,91,34,68,44,60,42,40,45,49,81,81,73,65,78,72,57,68,77,53,69,87,70,48,54,71,67,57,48,50,53,46,30,52,51,20,41,52,47,37,67,47,44,64,43,91,80,71,77,51,71,50,57,71,71,54,50,52,50,52,53,51,48,51,53,49,52,52,54,50,39,47,74,66,69,43,68,66,44,80,43,82,70,64,92,77,113

Mean predicted aligned error: 5.63 Å

Secondary structure (DSSP, 8-state):
---EEEE-SS-SS-EEEETT--SS----TTTS-HHHHHHHHHHHHHHHHHT--TTS--PPPHHHHHHHHHHHHHHHHHHHHTT--EEEPP-GGG-

pLDDT: mean 84.46, std 12.58, range [53.22, 97.0]

Radius of gyration: 13.21 Å; Cα contacts (8 Å, |Δi|>4): 117; chains: 1; bounding box: 30×27×36 Å

Nearest PDB structures (foldseek):
  1iho-assembly1_B  TM=4.270E-01  e=7.101E+00  Escherichia coli
  9ceu-assembly1_P  TM=2.269E-01  e=5.866E+00  Escherichia coli K-12